Protein AF-A0A1Q6HF28-F1 (afdb_monomer_lite)

Radius of gyration: 11.76 Å; chains: 1; bounding box: 21×31×28 Å

Secondary structure (DSSP, 8-state):
--------HHHHH-HHHHHHHHHTT--HHHHHHHHHHHHT----TTSSS-------HHHHHHHHHHHHHTTTT---

Structure (mmCIF, N/CA/C/O backbone):
data_AF-A0A1Q6HF28-F1
#
_entry.id   AF-A0A1Q6HF28-F1
#
loop_
_atom_site.group_PDB
_atom_site.id
_atom_site.type_symbol
_atom_site.label_atom_id
_atom_site.label_alt_id
_atom_site.label_comp_id
_atom_site.label_asym_id
_atom_site.label_entity_id
_atom_site.label_seq_id
_atom_site.pdbx_PDB_ins_code
_atom_site.Cartn_x
_atom_site.Cartn_y
_atom_site.Cartn_z
_atom_site.occupancy
_atom_site.B_iso_or_equiv
_atom_site.auth_seq_id
_atom_site.auth_comp_id
_atom_site.auth_asym_id
_atom_site.auth_atom_id
_atom_site.pdbx_PDB_model_num
ATOM 1 N N . MET A 1 1 ? -8.359 -15.210 14.048 1.00 35.88 1 MET A N 1
ATOM 2 C CA . MET A 1 1 ? -7.748 -15.484 12.731 1.00 35.88 1 MET A CA 1
ATOM 3 C C . MET A 1 1 ? -6.883 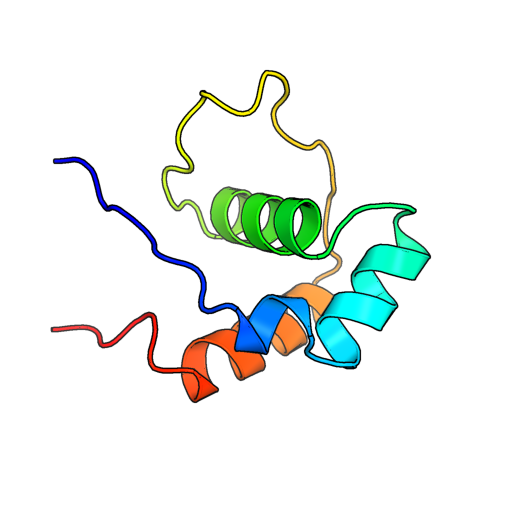-14.288 12.390 1.00 35.88 1 MET A C 1
ATOM 5 O O . MET A 1 1 ? -7.429 -13.205 12.257 1.00 35.88 1 MET A O 1
ATOM 9 N N . LYS A 1 2 ? -5.555 -14.445 12.376 1.00 38.62 2 LYS A N 1
ATOM 10 C CA . LYS A 1 2 ? -4.639 -13.395 11.917 1.00 38.62 2 LYS A CA 1
ATOM 11 C C . LYS A 1 2 ? -4.553 -13.523 10.401 1.00 38.62 2 LYS A C 1
ATOM 13 O O . LYS A 1 2 ? -3.981 -14.494 9.915 1.00 38.62 2 LYS A O 1
ATOM 18 N N . CYS A 1 3 ? -5.187 -12.615 9.671 1.00 40.03 3 CYS A N 1
ATOM 19 C CA . CYS A 1 3 ? -4.914 -12.468 8.249 1.00 40.03 3 CYS A CA 1
ATOM 20 C C . CYS A 1 3 ? -3.541 -11.802 8.155 1.00 40.03 3 CYS A C 1
ATOM 22 O O . CYS A 1 3 ? -3.437 -10.586 8.268 1.00 40.03 3 CYS A O 1
ATOM 24 N N . SER A 1 4 ? -2.481 -12.603 8.051 1.00 43.38 4 SER A N 1
ATOM 25 C CA . SER A 1 4 ? -1.142 -12.102 7.749 1.00 43.38 4 SER A CA 1
ATOM 26 C C . SER A 1 4 ? -1.165 -11.593 6.310 1.00 43.38 4 SER A C 1
ATOM 28 O O . SER A 1 4 ? -0.932 -12.352 5.373 1.00 43.38 4 SER A O 1
ATOM 30 N N . PHE A 1 5 ? -1.575 -10.340 6.134 1.00 55.59 5 PHE A N 1
ATOM 31 C CA . PHE A 1 5 ? -1.576 -9.668 4.846 1.00 55.59 5 PHE A CA 1
ATOM 32 C C . PHE A 1 5 ? -0.12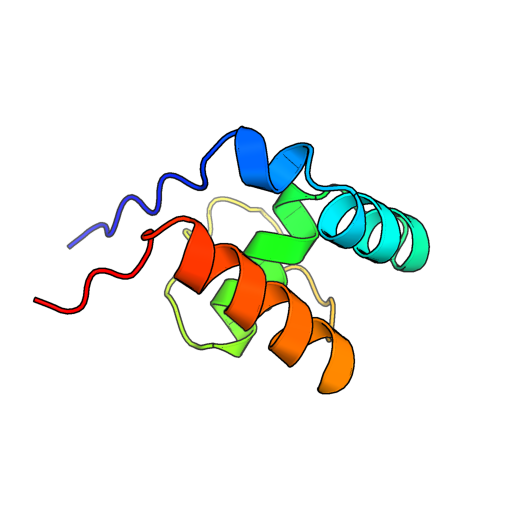3 -9.331 4.509 1.00 55.59 5 PHE A C 1
ATOM 34 O O . PHE A 1 5 ? 0.411 -8.317 4.954 1.00 55.59 5 PHE A O 1
ATOM 41 N N . ASP A 1 6 ? 0.550 -10.242 3.811 1.00 56.62 6 ASP A N 1
ATOM 42 C CA . ASP A 1 6 ? 1.922 -10.024 3.363 1.00 56.62 6 ASP A CA 1
ATOM 43 C C . ASP A 1 6 ? 1.870 -9.140 2.116 1.00 56.62 6 ASP A C 1
ATOM 45 O O . ASP A 1 6 ? 1.668 -9.615 1.000 1.00 56.62 6 ASP A O 1
ATOM 49 N N . ILE A 1 7 ? 1.934 -7.824 2.332 1.00 67.81 7 ILE A N 1
ATOM 50 C CA . ILE A 1 7 ? 2.018 -6.846 1.248 1.00 67.81 7 ILE A CA 1
ATOM 51 C C . ILE A 1 7 ? 3.333 -7.108 0.494 1.00 67.81 7 ILE A C 1
ATOM 53 O O . ILE A 1 7 ? 4.405 -6.968 1.093 1.00 67.81 7 ILE A O 1
ATOM 57 N N . PRO A 1 8 ? 3.287 -7.466 -0.799 1.00 68.69 8 PRO A N 1
ATOM 58 C CA . PRO A 1 8 ? 4.459 -7.841 -1.563 1.00 68.69 8 PRO A CA 1
ATOM 59 C C . PRO A 1 8 ? 5.393 -6.650 -1.691 1.00 68.69 8 PRO A C 1
ATOM 61 O O . PRO A 1 8 ? 4.970 -5.509 -1.893 1.00 68.69 8 PRO A O 1
ATOM 64 N N . ALA A 1 9 ? 6.691 -6.939 -1.635 1.00 72.38 9 ALA A N 1
ATOM 65 C CA . ALA A 1 9 ? 7.726 -5.922 -1.751 1.00 72.38 9 ALA A CA 1
ATOM 66 C C . ALA A 1 9 ? 7.689 -5.152 -3.082 1.00 72.38 9 ALA A C 1
ATOM 68 O O . ALA A 1 9 ? 8.204 -4.035 -3.143 1.00 72.38 9 ALA A O 1
ATOM 69 N N . ASP A 1 10 ? 7.070 -5.725 -4.117 1.00 75.75 10 ASP A N 1
ATOM 70 C CA . ASP A 1 10 ? 6.805 -5.062 -5.394 1.00 75.75 10 ASP A CA 1
ATOM 71 C C . ASP A 1 10 ? 5.879 -3.851 -5.239 1.00 75.75 10 ASP A C 1
ATOM 73 O O . ASP A 1 10 ? 6.210 -2.784 -5.746 1.00 75.75 10 ASP A O 1
ATOM 77 N N . LEU A 1 11 ? 4.805 -3.941 -4.443 1.00 77.25 11 LEU A N 1
ATOM 78 C CA . LEU A 1 11 ? 3.908 -2.798 -4.210 1.00 77.25 11 LEU A CA 1
ATOM 79 C C . LEU A 1 11 ? 4.605 -1.657 -3.464 1.00 77.25 11 LEU A C 1
ATOM 81 O O . LEU A 1 11 ? 4.281 -0.495 -3.676 1.00 77.25 11 LEU A O 1
ATOM 85 N N . TYR A 1 12 ? 5.587 -1.954 -2.606 1.00 77.56 12 TYR A N 1
ATOM 86 C CA . TYR A 1 12 ? 6.367 -0.898 -1.951 1.00 77.56 12 TYR A CA 1
ATOM 87 C C . TYR A 1 12 ? 7.300 -0.148 -2.905 1.00 77.56 12 TYR A C 1
ATOM 89 O O . TYR A 1 12 ? 7.739 0.953 -2.574 1.00 77.56 12 TYR A O 1
ATOM 97 N N . LYS A 1 13 ? 7.637 -0.755 -4.045 1.00 78.94 13 LYS A N 1
ATOM 98 C CA . LYS A 1 13 ? 8.508 -0.183 -5.079 1.00 78.94 13 LYS A CA 1
ATOM 99 C C . LYS A 1 13 ? 7.732 0.353 -6.276 1.00 78.94 13 LYS A C 1
ATOM 101 O O . LYS A 1 13 ? 8.351 0.912 -7.176 1.00 78.94 13 LYS A O 1
ATOM 106 N N . ASP A 1 14 ? 6.418 0.172 -6.281 1.00 85.88 14 ASP A N 1
ATOM 107 C CA . ASP A 1 14 ? 5.557 0.661 -7.337 1.00 85.88 14 ASP A CA 1
ATOM 108 C C . ASP A 1 14 ? 5.613 2.193 -7.406 1.00 85.88 14 ASP A C 1
ATOM 110 O O . ASP A 1 14 ? 5.572 2.889 -6.384 1.00 85.88 14 ASP A O 1
ATOM 114 N N . GLU A 1 15 ? 5.738 2.722 -8.622 1.00 86.06 15 GLU A N 1
ATOM 115 C CA . GLU A 1 15 ? 5.918 4.153 -8.858 1.00 86.06 15 GLU A CA 1
ATOM 116 C C . GLU A 1 15 ? 4.712 4.963 -8.371 1.00 86.06 15 GLU A C 1
ATOM 118 O O . GLU A 1 15 ? 4.888 6.056 -7.833 1.00 86.06 15 GLU A O 1
ATOM 123 N N . LEU A 1 16 ? 3.496 4.420 -8.486 1.00 85.88 16 LEU A N 1
ATOM 124 C CA . LEU A 1 16 ? 2.275 5.098 -8.059 1.00 85.88 16 LEU A CA 1
ATOM 125 C C . LEU A 1 16 ? 2.159 5.095 -6.535 1.00 85.88 16 LEU A C 1
ATOM 127 O O . LEU A 1 16 ? 1.824 6.119 -5.942 1.00 85.88 16 LEU A O 1
ATOM 131 N N . VAL A 1 17 ? 2.505 3.983 -5.880 1.00 85.00 17 VAL A N 1
ATOM 132 C CA . VAL A 1 17 ? 2.542 3.922 -4.409 1.00 85.00 17 VAL A CA 1
ATOM 133 C C . VAL A 1 17 ? 3.613 4.865 -3.863 1.00 85.00 17 VAL A C 1
ATOM 135 O O . VAL A 1 17 ? 3.369 5.555 -2.874 1.00 85.00 17 VAL A O 1
ATOM 138 N N . CYS A 1 18 ? 4.775 4.942 -4.516 1.00 86.56 18 CYS A N 1
ATOM 139 C CA . CYS A 1 18 ? 5.843 5.877 -4.171 1.00 86.56 18 CYS A CA 1
ATOM 140 C C . CYS A 1 18 ? 5.406 7.339 -4.365 1.00 86.56 18 CYS A C 1
ATOM 142 O O . CYS A 1 18 ? 5.659 8.177 -3.504 1.00 86.56 18 CYS A O 1
ATOM 144 N N . PHE A 1 19 ? 4.682 7.636 -5.445 1.00 88.62 19 PHE A N 1
ATOM 145 C CA . PHE A 1 19 ? 4.152 8.971 -5.724 1.00 88.62 19 PHE A CA 1
ATOM 146 C C . PHE A 1 19 ? 3.131 9.427 -4.672 1.00 88.62 19 PHE A C 1
ATOM 148 O O . PHE A 1 19 ? 3.188 10.554 -4.18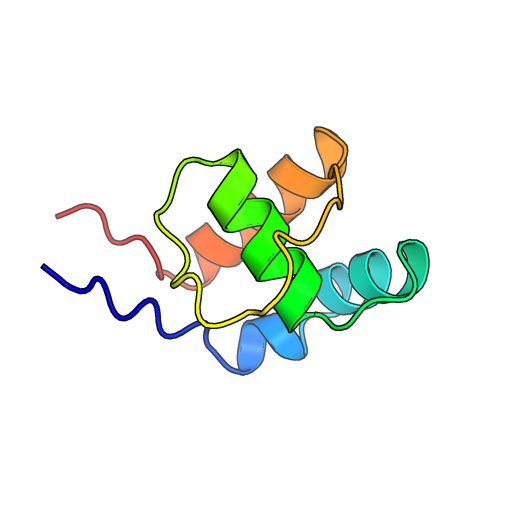0 1.00 88.62 19 PHE A O 1
ATOM 155 N N . ILE A 1 20 ? 2.220 8.536 -4.272 1.00 87.56 20 ILE A N 1
ATOM 156 C CA . ILE A 1 20 ? 1.252 8.807 -3.201 1.00 87.56 20 ILE A CA 1
ATOM 157 C C . ILE A 1 20 ? 1.990 8.944 -1.859 1.00 87.56 20 ILE A C 1
ATOM 159 O O . ILE A 1 20 ? 1.747 9.872 -1.092 1.00 87.56 20 ILE A O 1
ATOM 163 N N . ALA A 1 21 ? 2.945 8.058 -1.579 1.00 88.25 21 ALA A N 1
ATOM 164 C CA . ALA A 1 21 ? 3.782 8.118 -0.384 1.00 88.25 21 ALA A CA 1
ATOM 165 C C . ALA A 1 21 ? 4.514 9.464 -0.256 1.00 88.25 21 ALA A C 1
ATOM 167 O O . ALA A 1 21 ? 4.472 10.073 0.815 1.00 88.25 21 ALA A O 1
ATOM 168 N N . ASP A 1 22 ? 5.094 9.968 -1.344 1.00 89.25 22 ASP A N 1
ATOM 169 C CA . ASP A 1 22 ? 5.737 11.282 -1.398 1.00 89.25 22 ASP A CA 1
ATOM 170 C C . ASP A 1 22 ? 4.744 12.419 -1.103 1.00 89.25 22 ASP A C 1
ATOM 172 O O . ASP A 1 22 ? 4.982 13.236 -0.208 1.00 89.25 22 ASP A O 1
ATOM 176 N N . ARG A 1 23 ? 3.563 12.397 -1.741 1.00 88.44 23 ARG A N 1
ATOM 177 C CA . ARG A 1 23 ? 2.482 13.377 -1.520 1.00 88.44 23 ARG A CA 1
ATOM 178 C C . ARG A 1 23 ? 2.091 13.493 -0.045 1.00 88.44 23 ARG A C 1
ATOM 180 O O . ARG A 1 23 ? 1.929 14.600 0.465 1.00 88.44 23 ARG A O 1
ATOM 187 N N . TYR A 1 24 ? 1.987 12.368 0.659 1.00 86.06 24 TYR A N 1
ATOM 188 C CA . TYR A 1 24 ? 1.646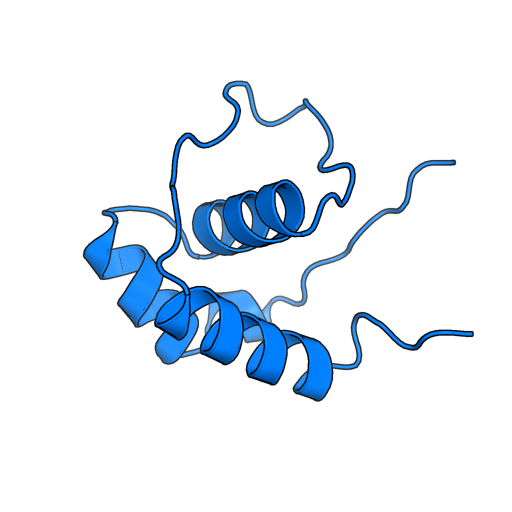 12.340 2.084 1.00 86.06 24 TYR A CA 1
ATOM 189 C C . TYR A 1 24 ? 2.862 12.435 3.021 1.00 86.06 24 TYR A C 1
ATOM 191 O O . TYR A 1 24 ? 2.671 12.451 4.237 1.00 86.06 24 TYR A O 1
ATOM 199 N N . ASN A 1 25 ? 4.094 12.527 2.497 1.00 86.12 25 ASN A N 1
ATOM 200 C CA . ASN A 1 25 ? 5.349 12.465 3.265 1.00 86.12 25 ASN A CA 1
ATOM 201 C C . ASN A 1 25 ? 5.433 11.211 4.152 1.00 86.12 25 ASN A C 1
ATOM 203 O O . ASN A 1 25 ? 5.778 11.241 5.339 1.00 86.12 25 ASN A O 1
ATOM 207 N N . LYS A 1 26 ? 5.038 10.081 3.576 1.00 86.06 26 LYS A N 1
ATOM 208 C CA . LYS A 1 26 ? 4.872 8.799 4.252 1.00 86.06 26 LYS A CA 1
ATOM 209 C C . LYS A 1 26 ? 5.621 7.723 3.495 1.00 86.06 26 LYS A C 1
ATOM 211 O O . LYS A 1 26 ? 6.104 7.923 2.392 1.00 86.06 26 LYS A O 1
ATOM 216 N N . THR A 1 27 ? 5.767 6.566 4.122 1.00 85.00 27 THR A N 1
ATOM 217 C CA . THR A 1 27 ? 6.323 5.392 3.450 1.00 85.00 27 THR A CA 1
ATOM 218 C C . THR A 1 27 ? 5.221 4.666 2.689 1.00 85.00 27 THR A C 1
ATOM 220 O O . THR A 1 27 ? 4.075 4.647 3.140 1.00 85.00 27 THR A O 1
ATOM 223 N N . ALA A 1 28 ? 5.572 3.999 1.587 1.00 84.00 28 ALA A N 1
ATOM 224 C CA . ALA A 1 28 ? 4.658 3.142 0.827 1.00 84.00 28 ALA A CA 1
ATOM 225 C C . ALA A 1 28 ? 3.886 2.154 1.727 1.00 84.00 28 ALA A C 1
ATOM 227 O O . ALA A 1 28 ? 2.688 1.944 1.560 1.00 84.00 28 ALA A O 1
ATOM 228 N N . MET A 1 29 ? 4.547 1.633 2.768 1.00 81.06 29 MET A N 1
ATOM 229 C CA . MET A 1 29 ? 3.917 0.813 3.804 1.00 81.06 29 MET A CA 1
ATOM 230 C C . MET A 1 29 ? 2.796 1.527 4.556 1.00 81.06 29 MET A C 1
ATOM 232 O O . MET A 1 29 ? 1.722 0.960 4.718 1.00 81.06 29 MET A O 1
ATOM 236 N N . GLN A 1 30 ? 3.003 2.771 4.986 1.00 83.19 30 GLN A N 1
ATOM 237 C CA . GLN A 1 30 ? 1.958 3.534 5.669 1.00 83.19 30 GLN A CA 1
ATOM 238 C C . GLN A 1 30 ? 0.776 3.855 4.745 1.00 83.19 30 GLN A C 1
ATOM 240 O O . GLN A 1 30 ? -0.358 3.829 5.212 1.00 83.19 30 GLN A O 1
ATOM 245 N N . ILE A 1 31 ? 1.023 4.109 3.454 1.00 85.69 31 ILE A N 1
ATOM 246 C CA . ILE A 1 31 ? -0.040 4.319 2.457 1.00 85.69 31 ILE A CA 1
ATOM 247 C C . ILE A 1 31 ? -0.896 3.066 2.301 1.00 85.69 31 ILE A C 1
ATOM 249 O O . ILE A 1 31 ? -2.116 3.138 2.415 1.00 85.69 31 ILE A O 1
ATOM 253 N N . LEU A 1 32 ? -0.267 1.908 2.104 1.00 81.06 32 LEU A N 1
ATOM 254 C CA . LEU A 1 32 ? -0.987 0.649 1.922 1.00 81.06 32 LEU A CA 1
ATOM 255 C C . LEU A 1 32 ? -1.735 0.233 3.195 1.00 81.06 32 LEU A C 1
ATOM 257 O O . LEU A 1 32 ? -2.860 -0.247 3.112 1.00 81.06 32 LEU A O 1
ATOM 261 N N . LEU A 1 33 ? -1.172 0.486 4.379 1.00 79.81 33 LEU A N 1
ATOM 262 C CA . LEU A 1 33 ? -1.877 0.282 5.648 1.00 79.81 33 LEU A CA 1
ATOM 263 C C . LEU A 1 33 ? -3.099 1.200 5.790 1.00 79.81 33 LEU A C 1
ATOM 265 O O . LEU A 1 33 ? -4.156 0.739 6.212 1.00 79.81 33 LEU A O 1
ATOM 269 N N . ALA A 1 34 ? -2.976 2.478 5.422 1.00 81.81 34 ALA A N 1
ATOM 270 C CA . ALA A 1 34 ? -4.093 3.421 5.448 1.00 81.81 34 ALA A CA 1
ATOM 271 C C . ALA A 1 34 ? -5.186 3.052 4.435 1.00 81.81 34 ALA A C 1
ATOM 273 O O . ALA A 1 34 ? -6.374 3.192 4.719 1.00 81.81 34 ALA A O 1
ATOM 274 N N . PHE A 1 35 ? -4.795 2.545 3.267 1.00 84.00 35 PHE A N 1
ATOM 275 C CA . PHE A 1 35 ? -5.713 1.988 2.281 1.00 84.00 35 PHE A CA 1
ATOM 276 C C . PHE A 1 35 ? -6.476 0.785 2.844 1.00 84.00 35 PHE A C 1
ATOM 278 O O . PHE A 1 35 ? -7.702 0.762 2.809 1.00 84.00 35 PHE A O 1
ATOM 285 N N . LEU A 1 36 ? -5.766 -0.176 3.440 1.00 79.94 36 LEU A N 1
ATOM 286 C CA . LEU A 1 36 ? -6.373 -1.361 4.048 1.00 79.94 36 LEU A CA 1
ATOM 287 C C . LEU A 1 36 ? -7.333 -0.993 5.183 1.00 79.94 36 LEU A C 1
ATOM 289 O O . LEU A 1 36 ? -8.425 -1.553 5.263 1.00 79.94 36 LEU A O 1
ATOM 293 N N . ALA A 1 37 ? -6.956 -0.028 6.023 1.00 78.81 37 ALA A N 1
ATOM 294 C CA . ALA A 1 37 ? -7.810 0.478 7.088 1.00 78.81 37 ALA A CA 1
ATOM 295 C C . ALA A 1 37 ? -9.096 1.127 6.542 1.00 78.81 37 ALA A C 1
ATOM 297 O O . ALA A 1 37 ? -10.172 0.897 7.092 1.00 78.81 37 ALA A O 1
ATOM 298 N N . GLN A 1 38 ? -9.006 1.894 5.448 1.00 81.38 38 GLN A N 1
ATOM 299 C CA . GLN A 1 38 ? -10.166 2.519 4.793 1.00 81.38 38 GLN A CA 1
ATOM 300 C C . GLN A 1 38 ? -11.062 1.509 4.064 1.00 81.38 38 GLN A C 1
ATOM 302 O O . GLN A 1 38 ? -12.281 1.649 4.086 1.00 81.38 38 GLN A O 1
ATOM 307 N N . GLU A 1 39 ? -10.483 0.454 3.495 1.00 78.69 39 GLU A N 1
ATOM 308 C CA . GLU A 1 39 ? -11.217 -0.690 2.935 1.00 78.69 39 GLU A CA 1
ATOM 309 C C . GLU A 1 39 ? -11.907 -1.553 4.013 1.00 78.69 39 GLU A C 1
ATOM 311 O O . GLU A 1 39 ? -12.742 -2.401 3.695 1.00 78.69 39 GLU A O 1
ATOM 316 N N . GLY A 1 40 ? -11.569 -1.360 5.293 1.00 72.94 40 GLY A N 1
ATOM 317 C CA . GLY A 1 40 ? -12.120 -2.123 6.415 1.00 72.94 40 GLY A CA 1
ATOM 318 C C . GLY A 1 40 ? -11.380 -3.429 6.717 1.00 72.94 40 GLY A C 1
ATOM 319 O O . GLY A 1 40 ? -11.899 -4.277 7.447 1.00 72.94 40 GLY A O 1
ATOM 320 N N . TYR A 1 41 ? -10.168 -3.610 6.188 1.00 74.25 41 TYR A N 1
ATOM 321 C CA . TYR A 1 41 ? -9.298 -4.713 6.583 1.00 74.25 41 TYR A CA 1
ATOM 322 C C . TYR A 1 41 ? -8.680 -4.439 7.957 1.00 74.25 41 TYR A C 1
ATOM 324 O O . TYR A 1 41 ? -8.203 -3.342 8.250 1.00 74.25 41 TYR A O 1
ATOM 332 N N . ALA A 1 42 ? 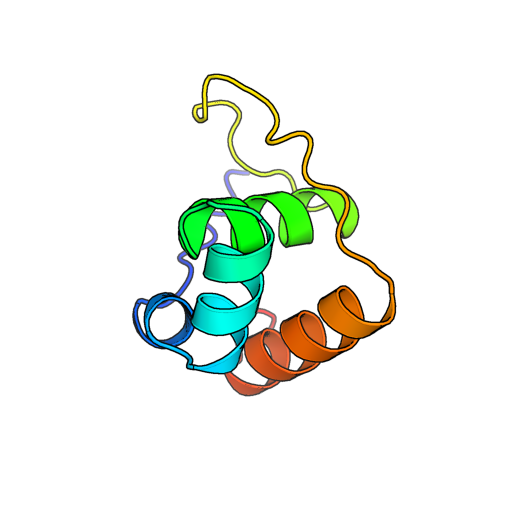-8.654 -5.472 8.800 1.00 60.50 42 ALA A N 1
ATOM 333 C CA . ALA A 1 42 ? -7.997 -5.421 10.098 1.00 60.50 42 ALA A CA 1
ATOM 334 C C . ALA A 1 42 ? -6.472 -5.422 9.911 1.00 60.50 42 ALA A C 1
ATOM 336 O O . ALA A 1 42 ? -5.844 -6.478 9.835 1.00 60.50 42 ALA A O 1
ATOM 337 N N . VAL A 1 43 ? -5.888 -4.230 9.805 1.00 62.25 43 VAL A N 1
ATOM 338 C CA . VAL A 1 43 ? -4.445 -4.028 9.947 1.00 62.25 43 VAL A CA 1
ATOM 339 C C . VAL A 1 43 ? -4.065 -4.207 11.415 1.00 62.25 43 VAL A C 1
ATOM 341 O O . VAL A 1 43 ? -4.757 -3.725 12.308 1.00 62.25 43 VAL A O 1
ATOM 344 N N . ASP A 1 44 ? -3.007 -4.977 11.666 1.00 54.28 44 ASP A N 1
ATOM 345 C CA . ASP A 1 44 ? -2.554 -5.286 13.020 1.00 54.28 44 ASP A CA 1
ATOM 346 C C . ASP A 1 44 ? -2.153 -3.980 13.735 1.00 54.28 44 ASP A C 1
ATOM 348 O O . ASP A 1 44 ? -1.350 -3.198 13.224 1.00 54.28 44 ASP A O 1
ATOM 352 N N . ASP A 1 45 ? -2.729 -3.753 14.918 1.00 49.78 45 ASP A N 1
ATOM 353 C CA . ASP A 1 45 ? -2.579 -2.551 15.764 1.00 49.78 45 ASP A CA 1
ATOM 354 C C . ASP A 1 45 ? -1.132 -2.342 16.275 1.00 49.78 45 ASP A C 1
ATOM 356 O O . ASP A 1 45 ? -0.843 -1.435 17.046 1.00 49.78 45 ASP A O 1
ATOM 360 N N . THR A 1 46 ? -0.185 -3.183 15.842 1.00 46.59 46 THR A N 1
ATOM 361 C CA . THR A 1 46 ? 1.250 -3.041 16.129 1.00 46.59 46 THR A CA 1
ATOM 362 C C . THR A 1 46 ? 1.882 -1.813 15.476 1.00 46.59 46 THR A C 1
ATOM 364 O O . THR A 1 46 ? 3.001 -1.436 15.833 1.00 46.59 46 THR A O 1
ATOM 367 N N . VAL A 1 47 ? 1.176 -1.139 14.566 1.00 54.31 47 VAL A N 1
ATOM 368 C CA . VAL A 1 47 ? 1.536 0.206 14.123 1.00 54.31 47 VAL A CA 1
ATOM 369 C C . VAL A 1 47 ? 0.950 1.185 15.138 1.00 54.31 47 VAL A C 1
ATOM 371 O O . VAL A 1 47 ? -0.214 1.548 15.039 1.00 54.31 47 VAL A O 1
ATOM 374 N N . ASP A 1 48 ? 1.782 1.596 16.104 1.00 46.22 48 ASP A N 1
ATOM 375 C CA . ASP A 1 48 ? 1.523 2.449 17.292 1.00 46.22 48 ASP A CA 1
ATOM 376 C C . ASP A 1 48 ? 0.634 3.695 17.074 1.00 46.22 48 ASP A C 1
ATOM 378 O O . ASP A 1 48 ? 0.189 4.334 18.026 1.00 46.22 48 ASP A O 1
ATOM 382 N N . LYS A 1 49 ? 0.311 4.046 15.826 1.00 51.75 49 LYS A N 1
ATOM 383 C CA . LYS A 1 49 ? -0.759 4.985 15.504 1.00 51.75 49 LYS A CA 1
ATOM 384 C C . LYS A 1 49 ? -1.563 4.482 14.309 1.00 51.75 49 LYS A C 1
ATOM 386 O O . LYS A 1 49 ? -0.948 4.195 13.277 1.00 51.75 49 LYS A O 1
ATOM 391 N N . PRO A 1 50 ? -2.911 4.498 14.373 1.00 53.03 50 PRO A N 1
ATOM 392 C CA . PRO A 1 50 ? -3.720 4.411 13.171 1.00 53.03 50 PRO A CA 1
ATOM 393 C C . PRO A 1 50 ? -3.279 5.566 12.284 1.00 53.03 50 PRO A C 1
ATOM 395 O O . PRO A 1 50 ? -3.412 6.743 12.636 1.00 53.03 50 PRO A O 1
ATOM 398 N N . VAL A 1 51 ? -2.636 5.214 11.178 1.00 61.88 51 VAL A N 1
ATOM 399 C CA . VAL A 1 51 ? -2.120 6.165 10.214 1.00 61.88 51 VAL A CA 1
ATOM 400 C C . VAL A 1 51 ? -3.320 6.990 9.757 1.00 61.88 51 VAL A C 1
ATOM 402 O O . VAL A 1 51 ? -4.158 6.506 9.007 1.00 61.88 51 VAL A O 1
ATOM 405 N N . SER A 1 52 ? -3.441 8.219 10.267 1.00 67.62 52 SER A N 1
ATOM 406 C CA . SER A 1 52 ? -4.550 9.137 9.972 1.00 67.62 52 SER A CA 1
ATOM 407 C C . SER A 1 52 ? -4.370 9.751 8.582 1.00 67.62 52 SER A C 1
ATOM 409 O O . SER A 1 52 ? -4.409 10.964 8.407 1.00 67.62 52 SER A O 1
ATOM 411 N N . ILE A 1 53 ? -4.055 8.906 7.606 1.00 75.44 53 ILE A N 1
ATOM 412 C CA . ILE A 1 53 ? -3.994 9.264 6.203 1.00 75.44 53 ILE A CA 1
ATOM 413 C C . ILE A 1 53 ? -5.364 8.939 5.643 1.00 75.44 53 ILE A C 1
ATOM 415 O O . ILE A 1 53 ? -5.817 7.797 5.697 1.00 75.44 53 ILE A O 1
ATOM 419 N N . HIS A 1 54 ? -6.011 9.969 5.124 1.00 83.81 54 HIS A N 1
ATOM 420 C CA . HIS A 1 54 ? -7.199 9.813 4.317 1.00 83.81 54 HIS A CA 1
ATOM 421 C C . HIS A 1 54 ? -6.761 9.884 2.861 1.00 83.81 54 HIS A C 1
ATOM 423 O O . HIS A 1 54 ? -6.215 10.905 2.435 1.00 83.81 54 HIS A O 1
ATOM 429 N N . LEU A 1 55 ? -6.924 8.768 2.158 1.00 85.56 55 LEU A N 1
ATOM 430 C CA . LEU A 1 55 ? -6.618 8.685 0.734 1.00 85.56 55 LEU A CA 1
ATOM 431 C C . LEU A 1 55 ? -7.838 9.202 -0.012 1.00 85.56 55 LEU A C 1
ATOM 433 O O . LEU A 1 55 ? -8.963 8.868 0.355 1.00 85.56 55 LEU A O 1
ATOM 437 N N . GLU A 1 56 ? -7.623 10.022 -1.029 1.00 89.31 56 GLU A N 1
ATOM 438 C CA . GLU A 1 56 ? -8.705 10.484 -1.889 1.00 89.31 56 GLU A CA 1
ATOM 439 C C . GLU A 1 56 ? -9.258 9.309 -2.717 1.00 89.31 56 GLU A C 1
ATOM 441 O O . GLU A 1 56 ? -8.559 8.321 -2.964 1.00 89.31 56 GLU A O 1
ATOM 446 N N . ASP A 1 57 ? -10.513 9.400 -3.172 1.00 87.56 57 ASP A N 1
ATOM 447 C CA . ASP A 1 57 ? -11.160 8.332 -3.950 1.00 87.56 57 ASP A CA 1
ATOM 448 C C . ASP A 1 57 ? -10.324 7.914 -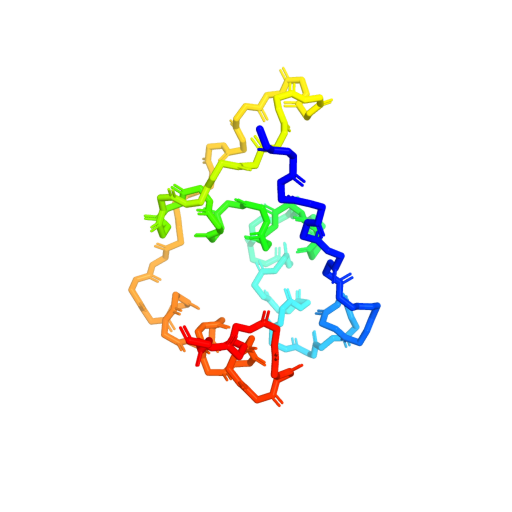5.170 1.00 87.56 57 ASP A C 1
ATOM 450 O O . ASP A 1 57 ? -10.150 6.724 -5.429 1.00 87.56 57 ASP A O 1
ATOM 454 N N . ASN A 1 58 ? -9.719 8.877 -5.873 1.00 88.75 58 ASN A N 1
ATOM 455 C CA . ASN A 1 58 ? -8.858 8.600 -7.023 1.00 88.75 58 ASN A CA 1
ATOM 456 C C . ASN A 1 58 ? -7.602 7.798 -6.643 1.00 88.75 58 ASN A C 1
ATOM 458 O O . ASN A 1 58 ? -7.162 6.948 -7.411 1.00 88.75 58 ASN A O 1
ATOM 462 N N . GLU A 1 59 ? -7.019 8.042 -5.470 1.00 89.31 59 GLU A N 1
ATOM 463 C CA . GLU A 1 59 ? -5.841 7.312 -4.990 1.00 89.31 59 GLU A CA 1
ATOM 464 C C . GLU A 1 59 ? -6.236 5.915 -4.509 1.00 89.31 59 GLU A C 1
ATOM 466 O O . GLU A 1 59 ? -5.523 4.947 -4.775 1.00 89.31 59 GLU A O 1
ATOM 471 N N . MET A 1 60 ? -7.400 5.786 -3.862 1.00 86.56 60 MET A N 1
ATOM 472 C CA . MET A 1 60 ? -7.955 4.486 -3.491 1.00 86.56 60 MET A CA 1
ATOM 473 C C . MET A 1 60 ? -8.260 3.619 -4.714 1.00 86.56 60 MET A C 1
ATOM 475 O O . MET A 1 60 ? -7.984 2.421 -4.677 1.00 86.56 60 MET A O 1
ATOM 479 N N . GLU A 1 61 ? -8.783 4.188 -5.803 1.00 88.75 61 GLU A N 1
ATOM 480 C CA . GLU A 1 61 ? -9.006 3.444 -7.048 1.00 88.75 61 GLU A CA 1
ATOM 481 C C . GLU A 1 61 ? -7.695 2.965 -7.680 1.00 88.75 61 GLU A C 1
ATOM 483 O O . GLU A 1 61 ? -7.603 1.808 -8.097 1.00 88.75 61 GLU A O 1
ATOM 488 N N . ILE A 1 62 ? -6.659 3.809 -7.681 1.00 87.94 62 ILE A N 1
ATOM 489 C CA . ILE A 1 62 ? -5.323 3.436 -8.166 1.00 87.94 62 ILE A CA 1
ATOM 490 C C . ILE A 1 62 ? -4.756 2.278 -7.334 1.00 87.94 62 ILE A C 1
ATOM 492 O O . ILE A 1 62 ? -4.351 1.255 -7.886 1.00 87.94 62 ILE A O 1
ATOM 496 N N . LEU A 1 63 ? -4.772 2.402 -6.003 1.00 84.81 63 LEU A N 1
ATOM 497 C CA . LEU A 1 63 ? -4.259 1.373 -5.094 1.00 84.81 63 LEU A CA 1
ATOM 498 C C . LEU A 1 63 ? -5.058 0.069 -5.196 1.00 84.81 63 LEU A C 1
ATOM 500 O O . LEU A 1 63 ? -4.465 -1.009 -5.201 1.00 84.81 63 LEU A O 1
ATOM 504 N N . ARG A 1 64 ? -6.387 0.143 -5.352 1.00 85.19 64 ARG A N 1
ATOM 505 C CA . ARG A 1 64 ? -7.230 -1.029 -5.642 1.00 85.19 64 ARG A CA 1
ATOM 506 C C . ARG A 1 64 ? -6.804 -1.727 -6.923 1.00 85.19 64 ARG A C 1
ATOM 508 O O . ARG A 1 64 ? -6.707 -2.953 -6.920 1.00 85.19 64 ARG A O 1
ATOM 515 N N . GLY A 1 65 ? -6.560 -0.969 -7.992 1.00 84.25 65 GLY A N 1
ATOM 516 C CA . GLY A 1 65 ? -6.066 -1.501 -9.261 1.00 84.25 65 GLY A CA 1
ATOM 517 C C . GLY A 1 65 ? -4.778 -2.292 -9.058 1.00 84.25 65 GLY A C 1
ATOM 518 O O . GLY A 1 65 ? -4.736 -3.484 -9.353 1.00 84.25 65 GLY A O 1
ATOM 519 N N . LEU A 1 66 ? -3.790 -1.668 -8.417 1.00 81.88 66 LEU A N 1
ATOM 520 C CA . LEU A 1 66 ? -2.478 -2.264 -8.164 1.00 81.88 66 LEU A CA 1
ATOM 521 C C . LEU A 1 66 ? -2.543 -3.519 -7.294 1.00 81.88 66 LEU A C 1
ATOM 523 O O . LEU A 1 66 ? -1.906 -4.528 -7.596 1.00 81.88 66 LEU A O 1
ATOM 527 N N . ILE A 1 67 ? -3.323 -3.497 -6.211 1.00 76.75 67 ILE A N 1
ATOM 528 C CA . ILE A 1 67 ? -3.413 -4.649 -5.306 1.00 76.75 67 ILE A CA 1
ATOM 529 C C . ILE A 1 67 ? -4.191 -5.803 -5.960 1.00 76.75 67 ILE A C 1
ATOM 531 O O . ILE A 1 67 ? -3.877 -6.976 -5.727 1.00 76.75 67 ILE A O 1
ATOM 535 N N . ASN A 1 68 ? -5.173 -5.488 -6.810 1.00 75.38 68 ASN A N 1
ATOM 536 C CA . ASN A 1 68 ? -5.889 -6.480 -7.605 1.00 75.38 68 ASN A CA 1
ATOM 537 C C . ASN A 1 68 ? -4.982 -7.110 -8.678 1.00 75.38 68 ASN A C 1
ATOM 539 O O . ASN A 1 68 ? -4.998 -8.330 -8.845 1.00 75.38 68 ASN A O 1
ATOM 543 N N . GLU A 1 69 ? -4.139 -6.314 -9.342 1.00 71.62 69 GLU A N 1
ATOM 544 C CA . GLU A 1 69 ? -3.111 -6.797 -10.277 1.00 71.62 69 GLU A CA 1
ATOM 545 C C . GLU A 1 69 ? -2.037 -7.643 -9.576 1.00 71.62 69 GLU A C 1
ATOM 547 O O . GLU A 1 69 ? -1.610 -8.668 -10.104 1.00 71.62 69 GLU A O 1
ATOM 552 N N . CYS A 1 70 ? -1.672 -7.301 -8.336 1.00 64.06 70 CYS A N 1
ATOM 553 C CA . CYS A 1 70 ? -0.772 -8.103 -7.499 1.00 64.06 70 CYS A CA 1
ATOM 554 C C . CYS A 1 70 ? -1.394 -9.415 -6.971 1.00 64.06 70 CYS A C 1
ATOM 556 O O . CYS A 1 70 ? -0.734 -10.149 -6.237 1.00 64.06 70 CYS A O 1
ATOM 558 N N . HIS A 1 71 ? -2.645 -9.747 -7.323 1.00 62.03 71 HIS A N 1
ATOM 559 C CA . HIS A 1 71 ? -3.366 -10.950 -6.877 1.00 62.03 71 HIS A CA 1
ATOM 560 C C . HIS A 1 71 ? -3.491 -11.121 -5.346 1.00 62.03 71 HIS A C 1
ATOM 562 O O . HIS A 1 71 ? -3.810 -12.221 -4.881 1.00 62.03 71 HIS A O 1
ATOM 568 N N . LEU A 1 72 ? -3.292 -10.067 -4.543 1.00 58.62 72 LEU A N 1
ATOM 569 C CA . LEU A 1 72 ? -3.278 -10.193 -3.076 1.00 58.62 72 LEU A CA 1
ATOM 570 C C . LEU A 1 72 ? -4.635 -10.546 -2.473 1.00 58.62 72 LEU A C 1
ATOM 572 O O . LEU A 1 72 ? -4.717 -11.152 -1.407 1.00 58.62 72 LEU A O 1
ATOM 576 N N . PHE A 1 73 ? -5.700 -10.220 -3.196 1.00 54.03 73 PHE A N 1
ATOM 577 C CA . PHE A 1 73 ? -7.066 -10.580 -2.862 1.00 54.03 73 PHE A CA 1
ATOM 578 C C . PHE A 1 73 ? -7.610 -11.583 -3.878 1.00 54.03 73 PHE A C 1
ATOM 580 O O . PHE A 1 73 ? -8.611 -11.328 -4.547 1.00 54.03 73 PHE A O 1
ATOM 587 N N . LYS A 1 74 ? -6.987 -12.763 -4.011 1.00 43.19 74 LYS A N 1
ATOM 588 C CA . LYS A 1 74 ? -7.729 -13.900 -4.573 1.00 43.19 74 LYS A CA 1
ATOM 589 C C . LYS A 1 74 ? -8.867 -14.238 -3.614 1.00 43.19 74 LYS A C 1
ATOM 591 O O . LYS A 1 74 ? -8.687 -14.945 -2.628 1.00 43.19 74 LYS A O 1
ATOM 596 N N . LYS A 1 75 ? -10.038 -13.686 -3.921 1.00 40.44 75 LYS A N 1
ATOM 597 C CA . LYS A 1 75 ? -11.326 -14.056 -3.347 1.00 40.44 75 LYS A CA 1
ATOM 598 C C . LYS A 1 75 ? -11.544 -15.544 -3.663 1.00 40.44 75 LYS A C 1
ATOM 600 O O . LYS A 1 75 ? -11.843 -15.885 -4.806 1.00 40.44 75 LYS A O 1
ATOM 605 N N . VAL A 1 76 ? -11.256 -16.410 -2.689 1.00 40.12 76 VAL A N 1
ATOM 606 C CA . VAL A 1 76 ? -11.778 -17.787 -2.646 1.00 40.12 76 VAL A CA 1
ATOM 607 C C . VAL A 1 76 ? -13.273 -17.723 -2.384 1.00 40.12 76 VAL A C 1
ATOM 609 O O . VAL A 1 76 ? -13.677 -16.895 -1.536 1.00 40.12 76 VAL A O 1
#

Foldseek 3Di:
DDPPLPDDVVQQVDPLLVVVCVVVVHGSVLVVQLLCVVVVHDDDCVPVDNSPDDDDPVSSVVVVVVVVVVVSPPPD

Sequence (76 aa):
MKCSFDIPADLYKDELVCFIADRYNKTAMQILLAFLAQEGYAVDDTVDKPVSIHLEDNEMEILRGLINECHLFKKV

pLDDT: mean 72.68, std 15.82, range [35.88, 89.31]